Protein AF-G2M2G3-F1 (afdb_monomer)

Foldseek 3Di:
DLVVVVVVCVVVVNVVVSVVVVVVDDDAFADPVLLVVQVVLADPVCSVVSRVLSSCLVVVDEAEDPDCSCVRVCVVVSGHYHYPVRCCCVPVVDD

Nearest PDB structures (foldseek):
  5h4g-assembly1_A  TM=6.579E-01  e=1.809E-01  Pyrococcus horikoshii OT3
  1y82-assembly2_D  TM=5.845E-01  e=2.831E-01  Pyrococcus furiosus
  6a7v-assembly1_E  TM=7.110E-01  e=7.395E-01  Mycobacterium tuberculosis H37Rv
  3h87-assembly1_B  TM=6.978E-01  e=6.103E-01  Mycobacterium tuberculosis H37Rv
  4chg-assembly3_E  TM=6.158E-01  e=4.431E-01  Mycobacterium tuberculosis H37Rv

pLDDT: mean 95.43, std 5.27, range [59.12, 98.31]

Secondary structure (DSSP, 8-state):
-HHHHHHHHHHTT-HHHHHHHHTT-------HHHHHHHGGGS-GGGHHHHHHHHHHHHHTPPEE---GGGHHHHHTTSS-EE-HHHHHHHHH---

Mean predicted aligned error: 3.48 Å

Structure (mmCIF, N/CA/C/O backbone):
data_AF-G2M2G3-F1
#
_entry.id   AF-G2M2G3-F1
#
loop_
_atom_site.group_PDB
_atom_site.id
_atom_site.type_symbol
_atom_site.label_atom_id
_atom_site.label_alt_id
_atom_site.label_comp_id
_atom_site.label_asym_id
_atom_site.label_entity_id
_atom_site.label_seq_id
_atom_site.pdbx_PDB_ins_code
_atom_site.Cartn_x
_atom_site.Cartn_y
_atom_site.Cartn_z
_atom_site.occupancy
_atom_site.B_iso_or_equiv
_atom_site.auth_seq_id
_atom_site.auth_comp_id
_atom_site.auth_asym_id
_atom_site.auth_atom_id
_atom_site.pdbx_PDB_model_num
ATOM 1 N N . MET A 1 1 ? 6.627 3.775 -6.819 1.00 77.94 1 MET A N 1
ATOM 2 C CA . MET A 1 1 ? 7.012 2.346 -6.787 1.00 77.94 1 MET A CA 1
ATOM 3 C C . MET A 1 1 ? 7.357 1.790 -8.174 1.00 77.94 1 MET A C 1
ATOM 5 O O . MET A 1 1 ? 8.531 1.582 -8.423 1.00 77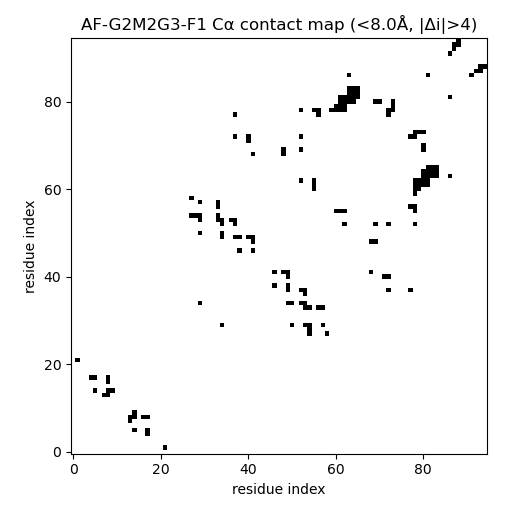.94 1 MET A O 1
ATOM 9 N N . MET A 1 2 ? 6.426 1.630 -9.130 1.00 90.00 2 MET A N 1
ATOM 10 C CA . MET A 1 2 ? 6.760 1.016 -10.441 1.00 90.00 2 MET A CA 1
ATOM 11 C C . MET A 1 2 ? 7.823 1.768 -11.265 1.00 90.00 2 MET A C 1
ATOM 13 O O . MET A 1 2 ? 8.587 1.143 -11.994 1.00 90.00 2 MET A O 1
ATOM 17 N N . ALA A 1 3 ? 7.917 3.093 -11.136 1.00 90.75 3 ALA A N 1
ATOM 18 C CA . ALA A 1 3 ? 8.978 3.871 -11.781 1.00 90.75 3 ALA A CA 1
ATOM 19 C C . ALA A 1 3 ? 10.384 3.506 -11.263 1.00 90.75 3 ALA A C 1
ATOM 21 O O . ALA A 1 3 ? 11.345 3.485 -12.025 1.00 90.75 3 ALA A O 1
ATOM 22 N N . GLU A 1 4 ? 10.500 3.174 -9.977 1.00 91.25 4 GLU A N 1
ATOM 23 C CA . GLU A 1 4 ? 11.760 2.750 -9.370 1.00 91.25 4 GLU A CA 1
ATOM 24 C C . GLU A 1 4 ? 12.155 1.348 -9.838 1.00 91.25 4 GLU A C 1
ATOM 26 O O . GLU A 1 4 ? 13.297 1.132 -10.235 1.00 91.25 4 GLU A O 1
ATOM 31 N N . TYR A 1 5 ? 11.186 0.433 -9.923 1.00 93.25 5 TYR A N 1
ATOM 32 C CA . TYR A 1 5 ? 11.393 -0.885 -10.529 1.00 93.25 5 TYR A CA 1
ATOM 33 C C . TYR A 1 5 ? 11.898 -0.761 -11.970 1.00 93.25 5 TYR A C 1
ATOM 35 O O . TYR A 1 5 ? 12.840 -1.455 -12.342 1.00 93.25 5 TYR A O 1
ATOM 43 N N . ARG A 1 6 ? 11.337 0.165 -12.761 1.00 95.62 6 ARG A N 1
ATOM 44 C CA . ARG A 1 6 ? 11.804 0.430 -14.129 1.00 95.62 6 ARG A CA 1
ATOM 45 C C . ARG A 1 6 ? 13.254 0.913 -14.155 1.00 95.62 6 ARG A C 1
ATOM 47 O O . ARG A 1 6 ? 14.064 0.353 -14.884 1.00 95.62 6 ARG A O 1
ATOM 54 N N . LYS A 1 7 ? 13.594 1.894 -13.311 1.00 96.75 7 LYS A N 1
ATOM 55 C CA . LYS A 1 7 ? 14.960 2.427 -13.181 1.00 96.75 7 LYS A CA 1
ATOM 56 C C . LYS A 1 7 ? 15.977 1.322 -12.875 1.00 96.75 7 LYS A C 1
ATOM 58 O O . LYS A 1 7 ? 17.074 1.332 -13.428 1.00 96.75 7 LYS A O 1
ATOM 63 N N . TYR A 1 8 ? 15.647 0.385 -11.985 1.00 96.44 8 TYR A N 1
ATOM 64 C CA . TYR A 1 8 ? 16.536 -0.739 -11.675 1.00 96.44 8 TYR A CA 1
ATOM 65 C C . TYR A 1 8 ? 16.568 -1.787 -12.786 1.00 96.44 8 TYR A C 1
ATOM 67 O O . TYR A 1 8 ? 17.642 -2.294 -13.099 1.00 96.44 8 TYR A O 1
ATOM 75 N N . ALA A 1 9 ? 15.433 -2.067 -13.425 1.00 97.31 9 ALA A N 1
ATOM 76 C CA . ALA A 1 9 ? 15.369 -2.991 -14.549 1.00 97.31 9 ALA A CA 1
ATOM 77 C C . ALA A 1 9 ? 16.238 -2.534 -15.731 1.00 97.31 9 ALA A C 1
ATOM 79 O O . ALA A 1 9 ? 16.932 -3.356 -16.321 1.00 97.31 9 ALA A O 1
ATOM 80 N N . GLU A 1 10 ? 16.269 -1.232 -16.027 1.00 96.88 10 GLU A N 1
ATOM 81 C CA . GLU A 1 10 ? 17.160 -0.651 -17.042 1.00 96.88 10 GLU A CA 1
ATOM 82 C C . GLU A 1 10 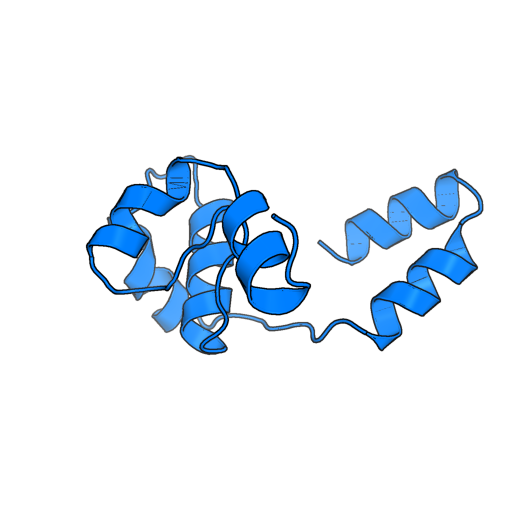? 18.640 -0.847 -16.677 1.00 96.88 10 GLU A C 1
ATOM 84 O O . GLU A 1 10 ? 19.440 -1.255 -17.513 1.00 96.88 10 GLU A O 1
ATOM 89 N N . LYS A 1 11 ? 19.008 -0.619 -15.409 1.00 97.69 11 LYS A N 1
ATOM 90 C CA . LYS A 1 11 ? 20.396 -0.757 -14.934 1.00 97.69 11 LYS A CA 1
ATOM 91 C C . LYS A 1 11 ? 20.898 -2.198 -14.877 1.00 97.69 11 LYS A C 1
ATOM 93 O O . LYS A 1 11 ? 22.097 -2.420 -14.998 1.00 97.69 11 LYS A O 1
ATOM 98 N N . LEU A 1 12 ? 20.003 -3.150 -14.634 1.00 97.56 12 LEU A N 1
ATOM 99 C CA . LEU A 1 12 ? 20.332 -4.564 -14.431 1.00 97.56 12 LEU A CA 1
ATOM 100 C C . LEU A 1 12 ? 20.032 -5.429 -15.662 1.00 97.56 12 LEU A C 1
ATOM 102 O O . LEU A 1 12 ? 20.128 -6.649 -15.576 1.00 97.56 12 LEU A O 1
ATOM 106 N N . ASN A 1 13 ? 19.654 -4.815 -16.790 1.00 96.31 13 ASN A N 1
ATOM 107 C CA . ASN A 1 13 ? 19.217 -5.509 -18.003 1.00 96.31 13 ASN A CA 1
ATOM 108 C C . ASN A 1 13 ? 18.078 -6.523 -17.744 1.00 96.31 13 ASN A C 1
ATOM 110 O O . ASN A 1 13 ? 18.094 -7.649 -18.229 1.00 96.31 13 ASN A O 1
ATOM 114 N N . ALA A 1 14 ? 17.089 -6.118 -16.942 1.00 97.50 14 ALA A N 1
ATOM 115 C CA . ALA A 1 14 ? 15.980 -6.953 -16.472 1.00 97.50 14 ALA A CA 1
ATOM 116 C C . ALA A 1 14 ? 14.603 -6.422 -16.925 1.00 97.50 14 ALA A C 1
ATOM 118 O O . ALA A 1 14 ? 13.603 -6.561 -16.215 1.00 97.50 14 ALA A O 1
ATOM 119 N N . LEU A 1 15 ? 14.535 -5.780 -18.098 1.00 97.50 15 LEU A N 1
ATOM 120 C CA . LEU A 1 15 ? 13.300 -5.178 -18.622 1.00 97.50 15 LEU A CA 1
ATOM 121 C C . LEU A 1 15 ? 12.178 -6.201 -18.855 1.00 97.50 15 LEU A C 1
ATOM 123 O O . LEU A 1 15 ? 11.022 -5.899 -18.560 1.00 97.50 15 LEU A O 1
ATOM 127 N N . ASP A 1 16 ? 12.504 -7.419 -19.289 1.00 97.44 16 ASP A N 1
ATOM 128 C CA . ASP A 1 16 ? 11.506 -8.483 -19.470 1.00 97.44 16 ASP A CA 1
ATOM 129 C C . ASP A 1 16 ? 10.821 -8.852 -18.146 1.00 97.44 16 ASP A C 1
ATOM 131 O O . ASP A 1 16 ? 9.602 -9.030 -18.086 1.00 97.44 16 ASP A O 1
ATOM 135 N N . PHE A 1 17 ? 11.589 -8.893 -17.052 1.00 95.81 17 PHE A N 1
ATOM 136 C CA . PHE A 1 17 ? 11.054 -9.138 -15.714 1.00 95.81 17 PHE A CA 1
ATOM 137 C C . PHE A 1 17 ? 10.184 -7.972 -15.228 1.00 95.81 17 PHE A C 1
ATOM 139 O O . PHE A 1 17 ? 9.110 -8.188 -14.660 1.00 95.81 17 PHE A O 1
ATOM 146 N N . TYR A 1 18 ? 10.593 -6.732 -15.507 1.00 96.44 18 TYR A N 1
ATOM 147 C CA . TYR A 1 18 ? 9.771 -5.554 -15.232 1.00 96.44 18 TYR A CA 1
ATOM 148 C C . TYR A 1 18 ? 8.422 -5.611 -15.960 1.00 96.44 18 TYR A C 1
ATOM 150 O O . TYR A 1 18 ? 7.383 -5.417 -15.328 1.00 96.44 18 TYR A O 1
ATOM 158 N N . GLU A 1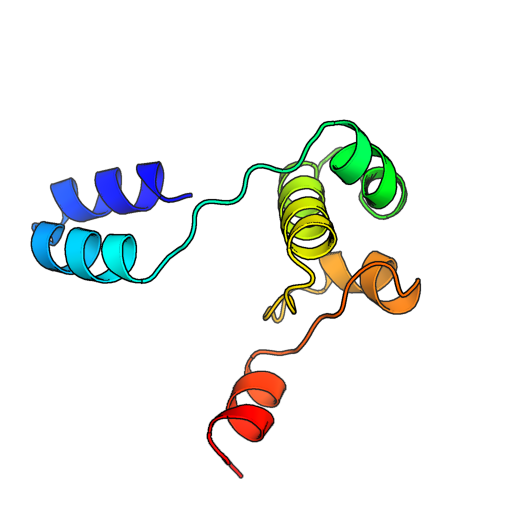 19 ? 8.410 -5.931 -17.257 1.00 96.12 19 GLU A N 1
ATOM 159 C CA . GLU A 1 19 ? 7.170 -6.053 -18.031 1.00 96.12 19 GLU A CA 1
ATOM 160 C C . GLU A 1 19 ? 6.288 -7.203 -17.534 1.00 96.12 19 GLU A C 1
ATOM 162 O O . GLU A 1 19 ? 5.063 -7.065 -17.455 1.00 96.12 19 GLU A O 1
ATOM 167 N N . PHE A 1 20 ? 6.895 -8.320 -17.128 1.00 96.06 20 PHE A N 1
ATOM 168 C CA . PHE A 1 20 ? 6.185 -9.436 -16.510 1.00 96.06 20 PHE A CA 1
ATOM 169 C C . PHE A 1 20 ? 5.460 -9.025 -15.219 1.00 96.06 20 PHE A C 1
ATOM 171 O O . PHE A 1 20 ? 4.289 -9.385 -15.041 1.00 96.06 20 PHE A O 1
ATOM 178 N N . ILE A 1 21 ? 6.123 -8.266 -14.336 1.00 94.88 21 ILE A N 1
ATOM 179 C CA . ILE A 1 21 ? 5.519 -7.735 -13.102 1.00 94.88 21 ILE A CA 1
ATOM 180 C C . ILE A 1 21 ? 4.444 -6.705 -13.443 1.00 94.88 21 ILE A C 1
ATOM 182 O O . ILE A 1 21 ? 3.331 -6.783 -12.927 1.00 94.88 21 ILE A O 1
ATOM 186 N N . ARG A 1 22 ? 4.741 -5.759 -14.341 1.00 95.12 22 ARG A N 1
ATOM 187 C CA . ARG A 1 22 ? 3.832 -4.667 -14.713 1.00 95.12 22 ARG A CA 1
ATOM 188 C C . ARG A 1 22 ? 2.481 -5.178 -15.213 1.00 95.12 22 ARG A C 1
ATOM 190 O O . ARG A 1 22 ? 1.464 -4.560 -14.926 1.00 95.12 22 ARG A O 1
ATOM 197 N N . ARG A 1 23 ? 2.451 -6.315 -15.916 1.00 95.62 23 ARG A N 1
ATOM 198 C CA . ARG A 1 23 ? 1.210 -6.960 -16.392 1.00 95.62 23 ARG A CA 1
ATOM 199 C C . ARG A 1 23 ? 0.379 -7.629 -15.288 1.00 95.62 23 ARG A C 1
ATOM 201 O O . ARG A 1 23 ? -0.771 -7.966 -15.540 1.00 95.62 23 ARG A O 1
ATOM 208 N N . ARG A 1 24 ? 0.945 -7.852 -14.098 1.00 94.88 24 ARG A N 1
ATOM 209 C CA . ARG A 1 24 ? 0.298 -8.526 -12.952 1.00 94.88 24 ARG A CA 1
ATOM 210 C C . ARG A 1 24 ? -0.077 -7.581 -11.816 1.00 94.88 24 ARG A C 1
ATOM 212 O O . ARG A 1 24 ? -0.681 -8.019 -10.843 1.00 94.88 24 ARG A O 1
ATOM 219 N N . VAL A 1 25 ? 0.298 -6.310 -11.920 1.00 94.00 25 VAL A N 1
ATOM 220 C CA . VAL A 1 25 ? 0.070 -5.304 -10.882 1.00 94.00 25 VAL A CA 1
ATOM 221 C C . VAL A 1 25 ? -0.964 -4.298 -11.362 1.00 94.00 25 VAL A C 1
ATOM 223 O O . VAL A 1 25 ? -0.846 -3.738 -12.450 1.00 94.00 25 VAL A O 1
ATOM 226 N N . THR A 1 26 ? -1.935 -4.005 -10.504 1.00 93.75 26 THR A N 1
ATOM 227 C CA . THR A 1 26 ? -2.853 -2.879 -10.686 1.00 93.75 26 THR A CA 1
ATOM 228 C C . THR A 1 26 ? -2.296 -1.661 -9.958 1.00 93.75 26 THR A C 1
ATOM 230 O O . THR A 1 26 ? -2.055 -1.710 -8.752 1.00 93.75 26 THR A O 1
ATOM 233 N N . ILE A 1 27 ? -2.089 -0.554 -10.677 1.00 92.19 27 ILE A N 1
ATOM 234 C CA . ILE A 1 27 ? -1.676 0.715 -10.063 1.00 92.19 27 ILE A CA 1
ATOM 235 C C . ILE A 1 27 ? -2.918 1.400 -9.501 1.00 92.19 27 ILE A C 1
ATOM 237 O O . ILE A 1 27 ? -3.823 1.773 -10.245 1.00 92.19 27 ILE A O 1
ATOM 241 N N . VAL A 1 28 ? -2.939 1.584 -8.185 1.00 94.19 28 VAL A N 1
ATOM 242 C CA . VAL A 1 28 ? -4.028 2.246 -7.469 1.00 94.19 28 VAL A CA 1
ATOM 243 C C . VAL A 1 28 ? -3.503 3.550 -6.883 1.00 94.19 28 VAL A C 1
ATOM 245 O O . VAL A 1 28 ? -2.523 3.549 -6.144 1.00 94.19 28 VAL A O 1
ATOM 248 N N . ASN A 1 29 ? -4.169 4.658 -7.208 1.00 92.88 29 ASN A N 1
ATOM 249 C CA . ASN A 1 29 ? -3.866 5.968 -6.641 1.00 92.88 29 ASN A CA 1
ATOM 250 C C . ASN A 1 29 ? -4.932 6.330 -5.592 1.00 92.88 29 ASN A C 1
ATOM 252 O O . ASN A 1 29 ? -6.100 6.536 -5.966 1.00 92.88 29 ASN A O 1
ATOM 256 N N . PRO A 1 30 ? -4.578 6.402 -4.295 1.00 95.81 30 PRO A N 1
ATOM 257 C CA . PRO A 1 30 ? -5.496 6.883 -3.278 1.00 95.81 30 PRO A CA 1
ATOM 258 C C . PRO A 1 30 ? -5.810 8.364 -3.497 1.00 95.81 30 PRO A C 1
ATOM 260 O O . PRO A 1 30 ? -4.976 9.158 -3.929 1.00 95.81 30 PRO A O 1
ATOM 263 N N . SER A 1 31 ? -7.054 8.723 -3.224 1.00 96.81 31 SER A N 1
ATOM 264 C CA . SER A 1 31 ? -7.530 10.095 -3.161 1.00 96.81 31 SER A CA 1
ATOM 265 C C . SER A 1 31 ? -6.999 10.776 -1.901 1.00 96.81 31 SER A C 1
ATOM 267 O O . SER A 1 31 ? -6.587 10.131 -0.934 1.00 96.81 31 SER A O 1
ATOM 269 N N . ARG A 1 32 ? -7.062 12.108 -1.884 1.00 96.19 32 ARG A N 1
ATOM 270 C CA . ARG A 1 32 ? -6.701 12.891 -0.699 1.00 96.19 32 ARG A CA 1
ATOM 271 C C . ARG A 1 32 ? -7.530 12.497 0.526 1.00 96.19 32 ARG A C 1
ATOM 273 O O . ARG A 1 32 ? -6.985 12.457 1.621 1.00 96.19 32 ARG A O 1
ATOM 280 N N . GLU A 1 33 ? -8.815 12.209 0.347 1.00 96.94 33 GLU A N 1
ATOM 281 C CA . GLU A 1 33 ? -9.708 11.805 1.436 1.00 96.94 33 GLU A CA 1
ATOM 282 C C . GLU A 1 33 ? -9.250 10.490 2.078 1.00 96.94 33 GLU A C 1
ATOM 284 O O . GLU A 1 33 ? -9.132 10.401 3.298 1.00 96.94 33 GLU A O 1
ATOM 289 N N . GLU A 1 34 ? -8.893 9.497 1.261 1.00 97.44 34 GLU A N 1
ATOM 290 C CA . GLU A 1 34 ? -8.375 8.209 1.737 1.00 97.44 34 GLU A CA 1
ATOM 291 C C . GLU A 1 34 ? -7.060 8.380 2.510 1.00 97.44 34 GLU A C 1
ATOM 293 O O . GLU A 1 34 ? -6.877 7.753 3.552 1.00 97.44 34 GLU A O 1
ATOM 298 N N . VAL A 1 35 ? -6.176 9.279 2.060 1.00 97.44 35 VAL A N 1
ATOM 299 C CA . VAL A 1 35 ? -4.932 9.607 2.778 1.00 97.44 35 VAL A CA 1
ATOM 300 C C . VAL A 1 35 ? -5.219 10.313 4.106 1.00 97.44 35 VAL A C 1
ATOM 302 O O . VAL A 1 35 ? -4.667 9.930 5.135 1.00 97.44 35 VAL A O 1
ATOM 305 N N . LEU A 1 36 ? -6.117 11.303 4.124 1.00 96.88 36 LEU A N 1
ATOM 306 C CA . LEU A 1 36 ? -6.497 12.012 5.353 1.00 96.88 36 LEU A CA 1
ATOM 307 C C . LEU A 1 36 ? -7.114 11.080 6.402 1.00 96.88 36 LEU A C 1
ATOM 309 O O . LEU A 1 36 ? -6.894 11.289 7.592 1.00 96.88 36 LEU A O 1
ATOM 313 N N . ARG A 1 37 ? -7.832 10.031 5.984 1.00 97.50 37 ARG A N 1
ATOM 314 C CA . ARG A 1 37 ? -8.410 9.034 6.900 1.00 97.50 37 ARG A CA 1
ATOM 315 C C . ARG A 1 37 ? -7.364 8.197 7.634 1.00 97.50 37 ARG A C 1
ATOM 317 O O . ARG A 1 37 ? -7.623 7.775 8.757 1.00 97.50 37 ARG A O 1
ATOM 324 N N . VAL A 1 38 ? -6.211 7.938 7.020 1.00 97.69 38 VAL A N 1
AT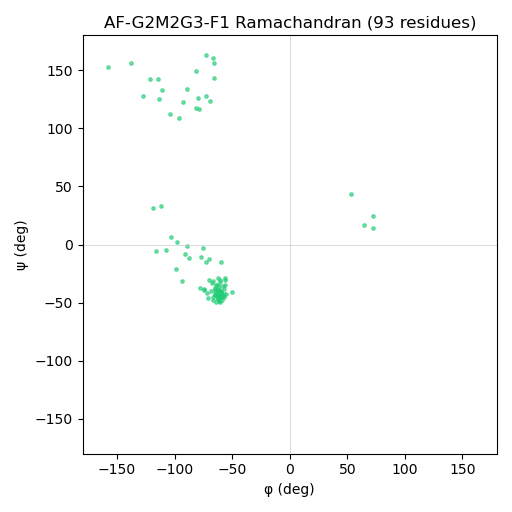OM 325 C CA . VAL A 1 38 ? -5.159 7.097 7.620 1.00 97.69 38 VAL A CA 1
ATOM 326 C C . VAL A 1 38 ? -4.037 7.906 8.270 1.00 97.69 38 VAL A C 1
ATOM 328 O O . VAL A 1 38 ? -3.347 7.389 9.143 1.00 97.69 38 VAL A O 1
ATOM 331 N N . LEU A 1 39 ? -3.86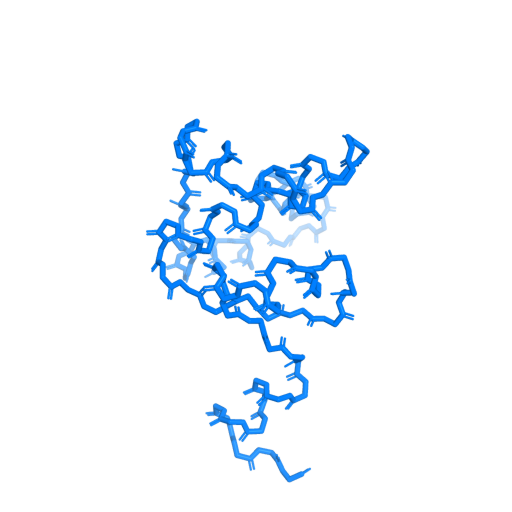5 9.176 7.895 1.00 96.88 39 LEU A N 1
ATOM 332 C CA . LEU A 1 39 ? -2.812 10.050 8.420 1.00 96.88 39 LEU A CA 1
ATOM 333 C C . LEU A 1 39 ? -2.708 10.095 9.958 1.00 96.88 39 LEU A C 1
ATOM 335 O O . LEU A 1 39 ? -1.584 10.029 10.445 1.00 96.88 39 LEU A O 1
ATOM 339 N N . PRO A 1 40 ? -3.806 10.124 10.745 1.00 97.81 40 PRO A N 1
ATOM 340 C CA . PRO A 1 40 ? -3.722 10.157 12.210 1.00 97.81 40 PRO A CA 1
ATOM 341 C C . PRO A 1 40 ? -2.994 8.967 12.857 1.00 97.81 40 PRO A C 1
ATOM 343 O O . PRO A 1 40 ? -2.638 9.033 14.033 1.00 97.81 40 PRO A O 1
ATOM 346 N N . TYR A 1 41 ? -2.778 7.871 12.123 1.00 98.00 41 TYR A N 1
ATOM 347 C CA . TYR A 1 41 ? -2.093 6.678 12.629 1.00 98.00 41 TYR A CA 1
ATOM 348 C C . TYR A 1 41 ? -0.578 6.692 12.394 1.00 98.00 41 TYR A C 1
ATOM 350 O O . TYR A 1 41 ? 0.117 5.835 12.946 1.00 98.00 41 TYR A O 1
ATOM 358 N N . PHE A 1 42 ? -0.068 7.661 11.628 1.00 97.44 42 PHE A N 1
ATOM 359 C CA . PHE A 1 42 ? 1.337 7.764 11.241 1.00 97.44 42 PHE A CA 1
ATOM 360 C C . PHE A 1 42 ? 1.943 9.099 11.713 1.00 97.44 42 PHE A C 1
ATOM 362 O O . PHE A 1 42 ? 1.271 10.128 11.679 1.00 97.44 42 PHE A O 1
ATOM 369 N N . PRO A 1 43 ? 3.211 9.121 12.156 1.00 96.19 43 PRO A N 1
ATOM 370 C CA . PRO A 1 43 ? 3.956 10.364 12.328 1.00 96.19 43 PRO A CA 1
ATOM 371 C C . PRO A 1 43 ? 4.228 11.036 10.971 1.00 96.19 43 PRO A C 1
ATOM 373 O O . PRO A 1 43 ? 4.237 10.381 9.930 1.00 96.19 43 PRO A O 1
ATOM 376 N N . GLU A 1 44 ? 4.535 12.336 10.982 1.00 92.19 44 GLU A N 1
ATOM 377 C CA . GLU A 1 44 ? 4.804 13.121 9.761 1.00 92.19 44 GLU A CA 1
ATOM 378 C C . GLU A 1 44 ? 5.939 12.545 8.899 1.00 92.19 44 GLU A C 1
ATOM 380 O O . GLU A 1 44 ? 5.912 12.637 7.672 1.00 92.19 44 GLU A O 1
ATOM 385 N N . THR A 1 45 ? 6.915 11.888 9.529 1.00 94.56 45 THR A N 1
ATOM 386 C CA . THR A 1 45 ? 8.041 11.230 8.852 1.00 94.56 45 THR A CA 1
ATOM 387 C C . THR A 1 45 ? 7.642 9.978 8.062 1.00 94.56 45 THR A C 1
ATOM 389 O O . THR A 1 45 ? 8.437 9.497 7.259 1.00 94.56 45 THR A O 1
ATOM 392 N N . GLN A 1 46 ? 6.425 9.459 8.251 1.00 95.38 46 GLN A N 1
ATOM 393 C CA . GLN A 1 46 ? 5.912 8.222 7.647 1.00 95.38 46 GLN A CA 1
ATOM 394 C C . GLN A 1 46 ? 4.798 8.487 6.620 1.00 95.38 46 GLN A C 1
ATOM 396 O O . GLN A 1 46 ? 3.884 7.685 6.434 1.00 95.38 46 GLN A O 1
ATOM 401 N N . LEU A 1 47 ? 4.871 9.612 5.900 1.00 94.19 47 LEU A N 1
ATOM 402 C CA . LEU A 1 47 ? 3.879 9.955 4.874 1.00 94.19 47 LEU A CA 1
ATOM 403 C C . LEU A 1 47 ? 3.766 8.887 3.768 1.00 94.19 47 LEU A C 1
ATOM 405 O O . LEU A 1 47 ? 2.671 8.624 3.274 1.00 94.19 47 LEU A O 1
ATOM 409 N N . ALA A 1 48 ? 4.878 8.252 3.388 1.00 93.62 48 ALA A N 1
ATOM 410 C CA . ALA A 1 48 ? 4.864 7.164 2.409 1.00 93.62 48 ALA A CA 1
ATOM 411 C C . ALA A 1 48 ? 4.064 5.949 2.914 1.00 93.62 48 ALA A C 1
ATOM 413 O O . ALA A 1 48 ? 3.250 5.401 2.168 1.00 93.62 48 ALA A O 1
ATOM 414 N N . ASP A 1 49 ? 4.217 5.591 4.191 1.00 96.62 49 ASP A N 1
ATOM 415 C CA . ASP A 1 49 ? 3.457 4.509 4.824 1.00 96.62 49 ASP A CA 1
ATOM 416 C C . ASP A 1 49 ? 1.962 4.847 4.881 1.00 96.62 49 ASP A C 1
ATOM 418 O O . ASP A 1 49 ? 1.121 4.010 4.551 1.00 96.62 49 ASP A O 1
ATOM 422 N N . ALA A 1 50 ? 1.613 6.105 5.174 1.00 97.12 50 ALA A N 1
ATOM 423 C CA . ALA A 1 50 ? 0.231 6.570 5.096 1.00 97.12 50 ALA A CA 1
ATOM 424 C C . ALA A 1 50 ? -0.349 6.414 3.677 1.00 97.12 50 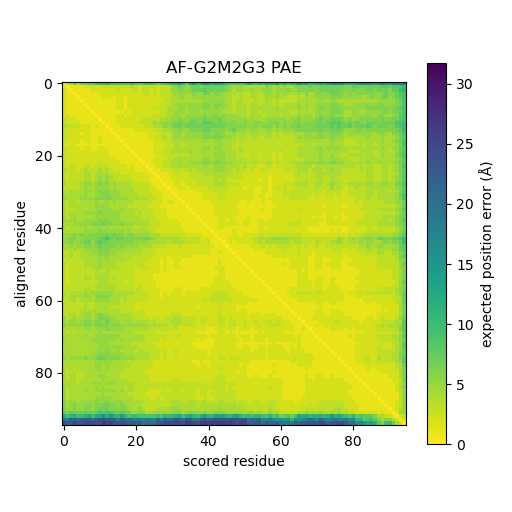ALA A C 1
ATOM 426 O O . ALA A 1 50 ? -1.479 5.957 3.515 1.00 97.12 50 ALA A O 1
ATOM 427 N N . VAL A 1 51 ? 0.417 6.710 2.622 1.00 96.25 51 VAL A N 1
ATOM 428 C CA . VAL A 1 51 ? -0.031 6.489 1.234 1.00 96.25 51 VAL A CA 1
ATOM 429 C C . VAL A 1 51 ? -0.220 4.995 0.932 1.00 96.25 51 VAL A C 1
ATOM 431 O O . VAL A 1 51 ? -1.196 4.627 0.271 1.00 96.25 51 VAL A O 1
ATOM 434 N N . HIS A 1 52 ? 0.647 4.115 1.441 1.00 95.81 52 HIS A N 1
ATOM 435 C CA . HIS A 1 52 ? 0.470 2.664 1.316 1.00 95.81 52 HIS A CA 1
ATOM 436 C C . HIS A 1 52 ? -0.806 2.179 2.017 1.00 95.81 52 HIS A C 1
ATOM 438 O O . HIS A 1 52 ? -1.618 1.489 1.398 1.00 95.81 52 HIS A O 1
ATOM 444 N N . ALA A 1 53 ? -1.046 2.618 3.254 1.00 97.62 53 ALA A N 1
ATOM 445 C CA . ALA A 1 53 ? -2.267 2.303 3.989 1.00 97.62 53 ALA A CA 1
ATOM 446 C C . ALA A 1 53 ? -3.526 2.830 3.279 1.00 97.62 53 ALA A C 1
ATOM 448 O O . ALA A 1 53 ? -4.506 2.102 3.142 1.00 97.62 53 ALA A O 1
ATOM 449 N N . ALA A 1 54 ? -3.492 4.059 2.756 1.00 98.12 54 ALA A N 1
ATOM 450 C CA . ALA A 1 54 ? -4.600 4.640 1.998 1.00 98.12 54 ALA A CA 1
ATOM 451 C C . ALA A 1 54 ? -4.898 3.860 0.709 1.00 98.12 54 ALA A C 1
ATOM 453 O O . ALA A 1 54 ? -6.052 3.723 0.308 1.00 98.12 54 ALA A O 1
ATOM 454 N N . THR A 1 55 ? -3.862 3.318 0.066 1.00 97.38 55 THR A N 1
ATOM 455 C CA . THR A 1 55 ? -4.010 2.470 -1.124 1.00 97.38 55 THR A CA 1
ATOM 456 C C . THR A 1 55 ? -4.749 1.172 -0.785 1.00 97.38 55 THR A C 1
ATOM 458 O O . THR A 1 55 ? -5.658 0.774 -1.518 1.00 97.38 55 THR A O 1
ATOM 461 N N . CYS A 1 56 ? -4.419 0.539 0.345 1.00 97.75 56 CYS A N 1
ATOM 462 C CA . CYS A 1 56 ? -5.135 -0.636 0.855 1.00 97.75 56 CYS A CA 1
ATOM 463 C C . CYS A 1 56 ? -6.575 -0.297 1.253 1.00 97.75 56 CYS A C 1
ATOM 465 O O . CYS A 1 56 ? -7.491 -1.013 0.861 1.00 97.75 56 CYS A O 1
ATOM 467 N N . LEU A 1 57 ? -6.789 0.835 1.932 1.00 97.94 57 LEU A N 1
ATOM 468 C CA . LEU A 1 57 ? -8.123 1.326 2.288 1.00 97.94 5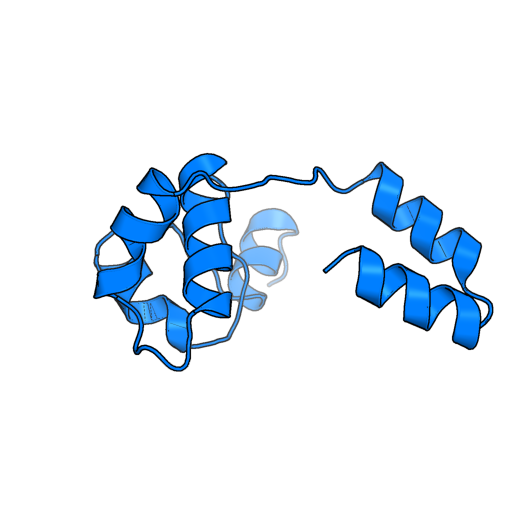7 LEU A CA 1
ATOM 469 C C . LEU A 1 57 ? -9.013 1.509 1.048 1.00 97.94 57 LEU A C 1
ATOM 471 O O . LEU A 1 57 ? -10.158 1.069 1.049 1.00 97.94 57 LEU A O 1
ATOM 475 N N . LYS A 1 58 ? -8.477 2.110 -0.022 1.00 97.75 58 LYS A N 1
ATOM 476 C CA . LYS A 1 58 ? -9.187 2.299 -1.296 1.00 97.75 58 LYS A CA 1
ATOM 477 C C . LYS A 1 58 ? -9.577 0.992 -1.969 1.00 97.75 58 LYS A C 1
ATOM 479 O O . LYS A 1 58 ? -10.665 0.856 -2.518 1.00 97.75 58 LYS A O 1
ATOM 484 N N . SER A 1 59 ? -8.622 0.071 -2.022 1.00 96.88 59 SER A N 1
ATOM 485 C CA . SER A 1 59 ? -8.745 -1.163 -2.799 1.00 96.88 59 SER A CA 1
ATOM 486 C C . SER A 1 59 ? -9.419 -2.296 -2.029 1.00 96.88 59 SER A C 1
ATOM 488 O O . SER A 1 59 ? -9.742 -3.314 -2.633 1.00 96.88 59 SER A O 1
ATOM 490 N N . GLY A 1 60 ? -9.605 -2.148 -0.713 1.00 96.69 60 GLY A N 1
ATOM 491 C CA . GLY A 1 60 ? -10.009 -3.243 0.169 1.00 96.69 60 GLY A CA 1
ATOM 492 C C . GLY A 1 60 ? -8.958 -4.356 0.257 1.00 96.69 60 GLY A C 1
ATOM 493 O O . GLY A 1 60 ? -9.283 -5.475 0.643 1.00 96.69 60 GLY A O 1
ATOM 494 N N . ALA A 1 61 ? -7.714 -4.081 -0.147 1.00 97.06 61 ALA A N 1
ATOM 495 C CA . ALA A 1 61 ? -6.649 -5.072 -0.175 1.00 97.06 61 ALA A CA 1
ATOM 496 C C . ALA A 1 61 ? -6.019 -5.271 1.208 1.00 97.06 61 ALA A C 1
ATOM 498 O O . ALA A 1 61 ? -5.886 -4.333 1.997 1.00 97.06 61 ALA A O 1
ATOM 499 N N . ILE A 1 62 ? -5.542 -6.490 1.453 1.00 98.12 62 ILE A N 1
ATOM 500 C CA . ILE A 1 62 ? -4.750 -6.833 2.634 1.00 98.12 62 ILE A CA 1
ATOM 501 C C . ILE A 1 62 ? -3.307 -6.383 2.404 1.00 98.12 62 ILE A C 1
ATOM 503 O O . ILE A 1 62 ? -2.678 -6.772 1.416 1.00 98.12 62 ILE A O 1
ATOM 507 N N . LEU A 1 63 ? -2.760 -5.586 3.321 1.00 97.81 63 LEU A N 1
ATOM 508 C CA . LEU A 1 63 ? -1.348 -5.223 3.287 1.00 97.81 63 LEU A CA 1
ATOM 509 C C . LEU A 1 63 ? -0.510 -6.381 3.836 1.00 97.81 63 LEU A C 1
ATOM 511 O O . LEU A 1 63 ? -0.613 -6.727 5.011 1.00 97.81 63 LEU A O 1
ATOM 515 N N . VAL A 1 64 ? 0.354 -6.965 3.008 1.00 97.75 64 VAL A N 1
ATOM 516 C CA . VAL A 1 64 ? 1.298 -7.999 3.451 1.00 97.75 64 VAL A CA 1
ATOM 517 C C . VAL A 1 64 ? 2.645 -7.351 3.764 1.00 97.75 64 VAL A C 1
ATOM 519 O O . VAL A 1 64 ? 3.348 -6.913 2.856 1.00 97.75 64 VAL A O 1
ATOM 522 N N . THR A 1 65 ? 3.008 -7.274 5.044 1.00 97.31 65 THR A N 1
ATOM 523 C CA . THR A 1 65 ? 4.281 -6.702 5.505 1.00 97.31 65 THR A CA 1
ATOM 524 C C . THR A 1 65 ? 4.654 -7.216 6.896 1.00 97.31 65 THR A C 1
ATOM 526 O O . THR A 1 65 ? 3.790 -7.561 7.698 1.00 97.31 65 THR A O 1
ATOM 529 N N . ASN A 1 66 ? 5.952 -7.248 7.198 1.00 96.94 66 ASN A N 1
ATOM 530 C CA . ASN A 1 66 ? 6.456 -7.478 8.558 1.00 96.94 66 ASN A CA 1
ATOM 531 C C . ASN A 1 66 ? 6.821 -6.162 9.271 1.00 96.94 66 ASN A C 1
ATOM 533 O O . ASN A 1 66 ? 7.325 -6.190 10.393 1.00 96.94 66 ASN A O 1
ATOM 537 N N . ASP A 1 67 ? 6.598 -5.019 8.620 1.00 95.75 67 ASP A N 1
ATOM 538 C CA . ASP A 1 67 ? 6.857 -3.707 9.197 1.00 95.75 67 ASP A CA 1
ATOM 539 C C . ASP A 1 67 ? 5.809 -3.357 10.266 1.00 95.75 67 ASP A C 1
ATOM 541 O O . ASP A 1 67 ? 4.597 -3.404 10.036 1.00 95.75 67 ASP A O 1
ATOM 545 N N . ARG A 1 68 ? 6.292 -2.972 11.450 1.00 95.50 68 ARG A N 1
ATOM 546 C CA . ARG A 1 68 ? 5.463 -2.631 12.609 1.00 95.50 68 ARG A CA 1
ATOM 547 C C . ARG A 1 68 ? 4.838 -1.238 12.507 1.00 95.50 68 ARG A C 1
ATOM 549 O O . ARG A 1 68 ? 3.938 -0.938 13.293 1.00 95.50 68 ARG A O 1
ATOM 556 N N . HIS A 1 69 ? 5.250 -0.400 11.550 1.00 97.19 69 HIS A N 1
ATOM 557 C CA . HIS A 1 69 ? 4.675 0.938 11.343 1.00 97.19 69 HIS A CA 1
ATOM 558 C C . HIS A 1 69 ? 3.151 0.905 11.123 1.00 97.19 69 HIS A C 1
ATOM 560 O O . HIS A 1 69 ? 2.440 1.822 11.528 1.00 97.19 69 HIS A O 1
ATOM 566 N N . PHE A 1 70 ? 2.621 -0.193 10.575 1.00 97.69 70 PHE A N 1
ATOM 567 C CA . PHE A 1 70 ? 1.198 -0.348 10.260 1.00 97.69 70 PHE A CA 1
ATOM 568 C C . PHE A 1 70 ? 0.354 -0.928 11.411 1.00 97.69 70 PHE A C 1
ATOM 570 O O . PHE A 1 70 ? -0.866 -1.048 11.280 1.00 97.69 70 PHE A O 1
ATOM 577 N N . GLU A 1 71 ? 0.954 -1.268 12.561 1.00 96.31 71 GLU A N 1
ATOM 578 C CA . GLU A 1 71 ? 0.220 -1.883 13.680 1.00 96.31 71 GLU A CA 1
ATOM 579 C C . GLU A 1 71 ? -0.918 -0.992 14.192 1.00 96.31 71 GLU A C 1
ATOM 581 O O . GLU A 1 71 ? -2.003 -1.491 14.490 1.00 96.31 71 GLU A O 1
ATOM 586 N N . LYS A 1 72 ? -0.694 0.326 14.293 1.00 97.69 72 LYS A N 1
ATOM 587 C CA . LYS A 1 72 ? -1.693 1.266 14.831 1.00 97.69 72 LYS A CA 1
ATOM 588 C C . LYS A 1 72 ? -2.943 1.336 13.951 1.00 97.69 72 LYS A C 1
ATOM 590 O O . LYS A 1 72 ? -4.050 1.193 14.464 1.00 97.69 72 LYS A O 1
ATOM 595 N N . VAL A 1 73 ? -2.762 1.514 12.640 1.00 97.94 73 VAL A N 1
ATOM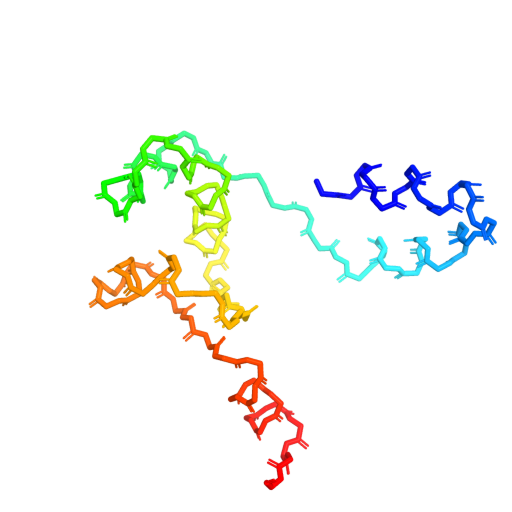 596 C CA . VAL A 1 73 ? -3.870 1.606 11.672 1.00 97.94 73 VAL A CA 1
ATOM 597 C C . VAL A 1 73 ? -4.611 0.271 11.529 1.00 97.94 73 VAL A C 1
ATOM 599 O O . VAL A 1 73 ? -5.832 0.254 11.380 1.00 97.94 73 VAL A O 1
ATOM 602 N N . SER A 1 74 ? -3.895 -0.851 11.663 1.00 97.81 74 SER A N 1
ATOM 603 C CA . SER A 1 74 ? -4.492 -2.187 11.637 1.00 97.81 74 SER A CA 1
ATOM 604 C C . SER A 1 74 ? -5.317 -2.488 12.887 1.00 97.81 74 SER A C 1
ATOM 606 O O . SER A 1 74 ? -6.459 -2.926 12.774 1.00 97.81 74 SER A O 1
ATOM 608 N N . ARG A 1 75 ? -4.792 -2.194 14.087 1.00 97.69 75 ARG A N 1
ATOM 609 C CA . ARG A 1 75 ? -5.533 -2.368 15.353 1.00 97.69 75 ARG A CA 1
ATOM 610 C C . ARG A 1 75 ? -6.785 -1.498 15.425 1.00 97.69 75 ARG A C 1
ATOM 612 O O . ARG A 1 75 ? -7.746 -1.883 16.079 1.00 97.69 75 ARG A O 1
ATOM 619 N N . ALA A 1 76 ? -6.779 -0.352 14.747 1.00 97.69 76 ALA A N 1
ATOM 620 C CA . ALA A 1 76 ? -7.949 0.507 14.605 1.00 97.69 76 ALA A CA 1
ATOM 621 C C . ALA A 1 76 ? -8.992 -0.024 13.598 1.00 97.69 76 ALA A C 1
ATOM 623 O O . ALA A 1 76 ? -10.035 0.601 13.429 1.00 97.69 76 ALA A O 1
ATOM 624 N N . GLY A 1 77 ? -8.725 -1.147 12.919 1.00 97.44 77 GLY A N 1
ATOM 625 C CA . GLY A 1 77 ? -9.641 -1.767 11.959 1.00 97.44 77 GLY A CA 1
ATOM 626 C C . GLY A 1 77 ? -9.779 -1.011 10.636 1.00 97.44 77 GLY A C 1
ATOM 627 O O . GLY A 1 77 ? -10.712 -1.273 9.884 1.00 97.44 77 GLY A O 1
ATOM 628 N N . ILE A 1 78 ? -8.880 -0.064 10.343 1.00 98.12 78 ILE A N 1
ATOM 629 C CA . ILE A 1 78 ? -8.963 0.761 9.129 1.00 98.12 78 ILE A CA 1
ATOM 630 C C . ILE A 1 78 ? -8.481 -0.010 7.899 1.00 98.12 78 ILE A C 1
ATOM 632 O O . ILE A 1 78 ? -9.050 0.141 6.821 1.00 98.12 78 ILE A O 1
ATOM 636 N N . ILE A 1 79 ? -7.449 -0.840 8.062 1.00 98.12 79 ILE A N 1
ATOM 637 C CA . ILE A 1 79 ? -6.963 -1.770 7.037 1.00 98.12 79 ILE A CA 1
ATOM 638 C C . ILE A 1 79 ? -6.618 -3.120 7.665 1.00 98.12 79 ILE A C 1
ATOM 640 O O . ILE A 1 79 ? -6.264 -3.203 8.845 1.00 98.12 79 ILE A O 1
ATOM 644 N N . GLU A 1 80 ? -6.646 -4.174 6.856 1.00 98.31 80 GLU A N 1
ATOM 645 C CA . GLU A 1 80 ? -6.142 -5.483 7.256 1.00 98.31 80 GLU A CA 1
ATOM 646 C C . GLU A 1 80 ? -4.651 -5.614 6.917 1.00 98.31 80 GLU A C 1
ATOM 648 O O . GLU A 1 80 ? -4.218 -5.265 5.817 1.00 98.31 80 GLU A O 1
ATOM 653 N N . VAL A 1 81 ? -3.862 -6.118 7.873 1.00 98.31 81 VAL A N 1
ATOM 654 C CA . VAL A 1 81 ? -2.416 -6.322 7.718 1.00 98.31 81 VAL A CA 1
ATOM 655 C C . VAL A 1 81 ? -2.055 -7.755 8.088 1.00 98.31 81 VAL A C 1
ATOM 657 O O . VAL A 1 81 ? -2.400 -8.236 9.171 1.00 98.31 81 VAL A O 1
ATOM 660 N N . TRP A 1 82 ? -1.347 -8.443 7.197 1.00 98.19 82 TRP A N 1
ATOM 661 C CA . TRP A 1 82 ? -0.806 -9.782 7.429 1.00 98.19 82 TRP A CA 1
ATOM 662 C C . TRP A 1 82 ? 0.719 -9.745 7.446 1.00 98.19 82 TRP A C 1
ATOM 664 O O . TRP A 1 82 ? 1.339 -9.073 6.625 1.00 98.19 82 TRP A O 1
ATOM 674 N N . SER A 1 83 ? 1.327 -10.544 8.326 1.00 97.38 83 SER A N 1
ATOM 675 C CA . SER A 1 83 ? 2.742 -10.882 8.177 1.00 97.38 83 SER A CA 1
ATOM 676 C C . SER A 1 83 ? 2.953 -11.719 6.918 1.00 97.38 83 SER A C 1
ATOM 678 O O . SER A 1 83 ? 2.046 -12.422 6.458 1.00 97.38 83 SER A O 1
ATOM 680 N N . ILE A 1 84 ? 4.173 -11.699 6.384 1.00 96.94 84 ILE A N 1
ATOM 681 C CA . ILE A 1 84 ? 4.533 -12.512 5.212 1.00 96.94 84 ILE A CA 1
ATOM 682 C C . ILE A 1 84 ? 4.294 -13.999 5.506 1.00 96.94 84 ILE A C 1
ATOM 684 O O . ILE A 1 84 ? 3.677 -14.695 4.703 1.00 96.94 84 ILE A O 1
ATOM 688 N N . SER A 1 85 ? 4.697 -14.476 6.689 1.00 96.56 85 SER A N 1
ATOM 689 C CA . SER A 1 85 ? 4.475 -15.866 7.108 1.00 96.56 85 SER A CA 1
ATOM 690 C C . SER A 1 85 ? 2.988 -16.225 7.156 1.00 96.56 85 SER A C 1
ATOM 692 O O . SER A 1 85 ? 2.603 -17.288 6.674 1.00 96.56 85 SER A O 1
ATOM 694 N N . ARG A 1 86 ? 2.128 -15.331 7.673 1.00 96.81 86 ARG A N 1
ATOM 695 C CA . ARG A 1 86 ? 0.673 -15.549 7.680 1.00 96.81 86 ARG A CA 1
ATOM 696 C C . ARG A 1 86 ? 0.122 -15.625 6.261 1.00 96.81 86 ARG A C 1
ATOM 698 O O . ARG A 1 86 ? -0.690 -16.505 5.986 1.00 96.81 86 ARG A O 1
ATOM 705 N N . ALA A 1 87 ? 0.557 -14.731 5.375 1.00 97.25 87 ALA A N 1
ATOM 706 C CA . ALA A 1 87 ? 0.116 -14.728 3.987 1.00 97.25 87 ALA A CA 1
ATOM 707 C C . ALA A 1 87 ? 0.495 -16.031 3.272 1.00 97.25 87 ALA A C 1
ATOM 709 O O . ALA A 1 87 ? -0.366 -16.650 2.656 1.00 97.25 87 ALA A O 1
ATOM 710 N N . ILE A 1 88 ? 1.739 -16.498 3.421 1.00 96.69 88 ILE A N 1
ATOM 711 C CA . ILE A 1 88 ? 2.197 -17.767 2.836 1.00 96.69 88 ILE A CA 1
ATOM 712 C C . ILE A 1 88 ? 1.378 -18.943 3.375 1.00 96.69 88 ILE A C 1
ATOM 714 O O . ILE A 1 88 ? 0.843 -19.722 2.590 1.00 96.69 88 ILE A O 1
ATOM 718 N N . LYS A 1 89 ? 1.220 -19.046 4.699 1.00 96.94 89 LYS A N 1
ATOM 719 C CA . LYS A 1 89 ? 0.448 -20.126 5.327 1.00 96.94 89 LYS A CA 1
ATOM 720 C C . LYS A 1 89 ? -1.006 -20.151 4.860 1.00 96.94 89 LYS A C 1
ATOM 722 O O . LYS A 1 89 ? -1.533 -21.203 4.526 1.00 96.94 89 LYS A O 1
ATOM 727 N N . THR A 1 90 ? -1.637 -18.981 4.794 1.00 96.56 90 THR A N 1
ATOM 728 C CA . THR A 1 90 ? -3.060 -18.858 4.448 1.00 96.56 90 THR A CA 1
ATOM 729 C C . THR A 1 90 ? -3.317 -19.089 2.958 1.00 96.56 90 THR A C 1
ATOM 731 O O . THR A 1 90 ? -4.321 -19.696 2.605 1.00 96.56 90 THR A O 1
ATOM 734 N N . LEU A 1 91 ? -2.435 -18.602 2.078 1.00 95.19 91 LEU A N 1
ATOM 735 C CA . LEU A 1 91 ? -2.660 -18.621 0.627 1.00 95.19 91 LEU A CA 1
ATOM 736 C C . LEU A 1 91 ? -2.061 -19.845 -0.068 1.00 95.19 91 LEU A C 1
ATOM 738 O O . LEU A 1 91 ? -2.586 -20.276 -1.090 1.00 95.19 91 LEU A O 1
ATOM 742 N N . LEU A 1 92 ? -0.951 -20.374 0.450 1.00 94.75 92 LEU A N 1
ATOM 743 C CA . LEU A 1 92 ? -0.188 -21.456 -0.180 1.00 94.75 92 LEU A CA 1
ATOM 744 C C . LEU A 1 92 ? -0.160 -22.739 0.662 1.00 94.75 92 LEU A C 1
ATOM 746 O O . LEU A 1 92 ? 0.361 -23.745 0.191 1.00 94.75 92 LEU A O 1
ATOM 750 N N . GLY A 1 93 ? -0.703 -22.720 1.886 1.00 88.88 93 GLY A N 1
ATOM 751 C CA . GLY A 1 93 ? -0.742 -23.891 2.765 1.00 88.88 93 GLY A CA 1
ATOM 752 C C . GLY A 1 93 ? 0.612 -24.281 3.364 1.00 88.88 93 GLY A C 1
ATOM 753 O O . GLY A 1 93 ? 0.812 -2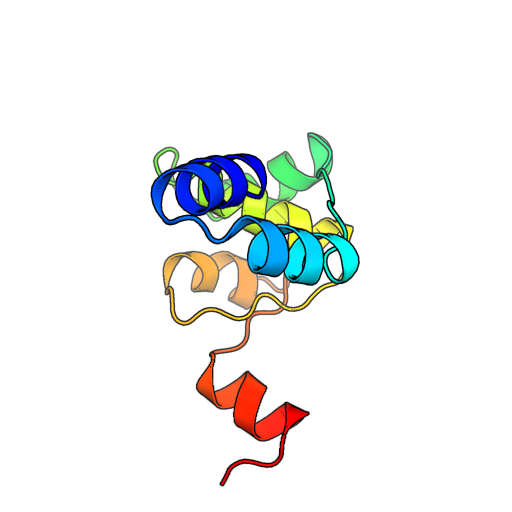5.446 3.678 1.00 88.88 93 GLY A O 1
ATOM 754 N N . GLY A 1 94 ? 1.556 -23.340 3.491 1.00 70.62 94 GLY A N 1
ATOM 755 C CA . GLY A 1 94 ? 2.853 -23.612 4.123 1.00 70.62 94 GLY A CA 1
ATOM 756 C C . GLY A 1 94 ? 2.716 -23.850 5.631 1.00 70.62 94 GLY A C 1
ATOM 757 O O . GLY A 1 94 ? 2.186 -22.982 6.330 1.00 70.62 94 GLY A O 1
ATOM 758 N N . ASP A 1 95 ? 3.178 -25.006 6.115 1.00 59.12 95 ASP A N 1
ATOM 759 C CA . ASP A 1 95 ? 3.168 -25.378 7.539 1.00 59.12 95 ASP A CA 1
ATOM 760 C C . ASP A 1 95 ? 4.082 -24.505 8.407 1.00 59.12 95 ASP A C 1
ATOM 762 O O . ASP A 1 95 ? 5.263 -24.303 8.039 1.00 59.12 95 ASP A O 1
#

Solvent-accessible surface area (backbone atoms only — not comparable to full-atom values): 5599 Å² total; per-residue (Å²): 110,73,69,57,53,46,58,50,16,67,77,67,76,34,53,70,59,44,54,58,50,56,78,76,54,83,91,74,82,56,53,72,68,43,30,61,74,40,38,87,53,43,61,86,93,35,54,68,57,23,49,53,52,8,33,24,50,71,67,72,40,71,44,76,47,82,66,70,80,53,51,56,40,32,75,69,66,66,40,54,71,35,39,55,69,55,48,44,31,74,76,72,66,54,130

Radius of gyration: 15.28 Å; Cα contacts (8 Å, |Δi|>4): 89; chains: 1; bounding box: 30×38×35 Å

Sequence (95 aa):
MMAEYRKYAEKLNALDFYEFIRRRVTIVNPSREEVLRVLPYFPETQLADAVHAATCLKSGAILVTNDRHFEKVSRAGIIEVWSISRAIKTLLGGD